Protein AF-A0A3D5I217-F1 (afdb_monomer_lite)

Foldseek 3Di:
DQEAEDLDLVCCVDDDCNNPVVVVPHPPYYYDPNNVVVCVVVCCCPVPNDDD

pLDDT: mean 96.18, std 3.16, range [84.5, 98.5]

Sequence (52 aa):
AEVYVNDAFGAAHRAHASTEGVTKYLSPSVAGYLMEKELQYLQGAVDDPKRP

Radius of gyration: 13.67 Å; chains: 1; bounding box: 28×19×41 Å

Secondary structure (DSSP, 8-state):
---EEE--HHHHTS--TTTTGGGGT-SSEEE-HHHHHHHHHHHHHHHS----

Structure (mmCIF, N/CA/C/O backbone):
data_AF-A0A3D5I217-F1
#
_entry.id   AF-A0A3D5I217-F1
#
loop_
_atom_site.group_PDB
_atom_site.id
_atom_site.type_symbol
_atom_site.label_atom_id
_atom_site.label_alt_id
_atom_site.label_comp_id
_atom_site.label_asym_id
_atom_site.label_entity_id
_atom_site.label_seq_id
_atom_site.pdbx_PDB_ins_code
_atom_site.Cartn_x
_atom_site.Cartn_y
_atom_site.Cartn_z
_atom_site.occupancy
_atom_site.B_iso_or_equiv
_atom_site.auth_seq_id
_atom_site.auth_comp_id
_atom_site.auth_asym_id
_atom_site.auth_atom_id
_atom_site.pdbx_PDB_model_num
ATOM 1 N N . ALA A 1 1 ? -8.566 4.208 14.424 1.00 84.50 1 ALA A N 1
ATOM 2 C CA . ALA A 1 1 ? -8.521 5.050 13.213 1.00 84.50 1 ALA A CA 1
ATOM 3 C C . ALA A 1 1 ? -9.853 4.909 12.496 1.00 84.50 1 ALA A C 1
ATOM 5 O O . ALA A 1 1 ? -10.465 3.859 12.627 1.00 84.50 1 ALA A O 1
ATOM 6 N N . GLU A 1 2 ? -10.305 5.947 11.801 1.00 93.69 2 GLU A N 1
ATOM 7 C CA . GLU A 1 2 ? -11.577 5.937 11.054 1.00 93.69 2 GLU A CA 1
ATOM 8 C C . GLU A 1 2 ? -11.378 5.488 9.600 1.00 93.69 2 GLU A C 1
ATOM 10 O O . GLU A 1 2 ? -12.295 4.972 8.976 1.00 93.69 2 GLU A O 1
ATOM 15 N N . VAL A 1 3 ? -10.157 5.644 9.081 1.00 97.06 3 VAL A N 1
ATOM 16 C CA . VAL A 1 3 ? -9.746 5.268 7.726 1.00 97.06 3 VAL A CA 1
ATOM 17 C C . VAL A 1 3 ? -8.404 4.552 7.804 1.00 97.06 3 VAL A C 1
ATOM 19 O O . VAL A 1 3 ? -7.550 4.904 8.625 1.00 97.06 3 VAL A O 1
ATOM 22 N N . TYR A 1 4 ? -8.207 3.566 6.937 1.00 98.25 4 TYR A N 1
ATOM 23 C CA . TYR A 1 4 ? -6.909 2.955 6.692 1.00 98.25 4 TYR A CA 1
ATOM 24 C C . TYR A 1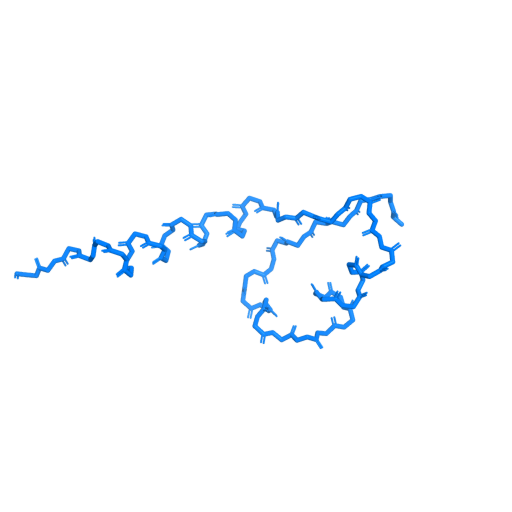 4 ? -6.381 3.353 5.311 1.00 98.25 4 TYR A C 1
ATOM 26 O O . TYR A 1 4 ? -7.098 3.258 4.317 1.00 98.25 4 TYR A O 1
ATOM 34 N N . VAL A 1 5 ? -5.115 3.771 5.255 1.00 98.31 5 VAL A N 1
ATOM 35 C CA . VAL A 1 5 ? -4.405 4.089 4.011 1.00 98.31 5 VAL A CA 1
ATOM 36 C C . VAL A 1 5 ? -3.159 3.214 3.945 1.00 98.31 5 VAL A C 1
ATOM 38 O O . VAL A 1 5 ? -2.263 3.354 4.779 1.00 98.31 5 VAL A O 1
ATOM 41 N N . ASN A 1 6 ? -3.094 2.309 2.969 1.00 98.25 6 ASN A N 1
ATOM 42 C CA . ASN A 1 6 ? -1.876 1.556 2.688 1.00 98.25 6 ASN A CA 1
ATOM 43 C C . ASN A 1 6 ? -1.038 2.319 1.662 1.00 98.25 6 ASN A C 1
ATOM 45 O O . ASN A 1 6 ? -1.428 2.427 0.504 1.00 98.25 6 ASN A O 1
ATOM 49 N N . ASP A 1 7 ? 0.116 2.823 2.085 1.00 98.12 7 ASP A N 1
ATOM 50 C CA . ASP A 1 7 ? 1.067 3.526 1.216 1.00 98.12 7 ASP A CA 1
ATOM 51 C C . ASP A 1 7 ? 2.431 2.809 1.149 1.00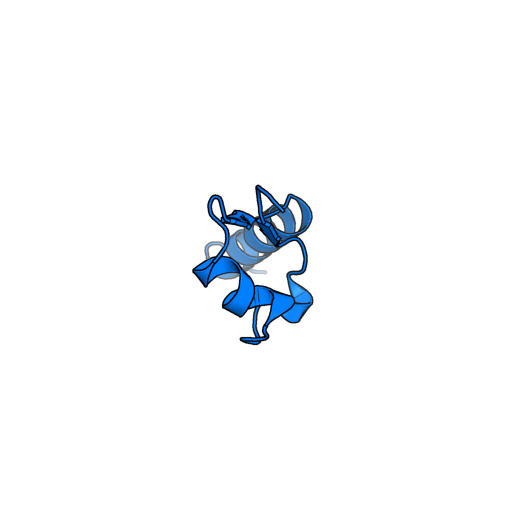 98.12 7 ASP A C 1
ATOM 53 O O . ASP A 1 7 ? 3.473 3.415 0.915 1.00 98.12 7 ASP A O 1
ATOM 57 N N . ALA A 1 8 ? 2.440 1.495 1.409 1.00 98.00 8 ALA A N 1
ATOM 58 C CA . ALA A 1 8 ? 3.646 0.687 1.596 1.00 98.00 8 ALA A CA 1
ATOM 59 C C . ALA A 1 8 ? 3.763 -0.443 0.555 1.00 98.00 8 ALA A C 1
ATOM 61 O O . ALA A 1 8 ? 3.703 -1.628 0.895 1.00 98.00 8 ALA A O 1
ATOM 62 N N . PHE A 1 9 ? 3.986 -0.088 -0.717 1.00 97.81 9 PHE A N 1
ATOM 63 C CA . PHE A 1 9 ? 4.080 -1.048 -1.832 1.00 97.81 9 PHE A CA 1
ATOM 64 C C . PHE A 1 9 ? 5.074 -2.196 -1.570 1.00 97.81 9 PHE A C 1
ATOM 66 O O . PHE A 1 9 ? 4.737 -3.370 -1.724 1.00 97.81 9 PHE A O 1
ATOM 73 N N . GLY A 1 10 ? 6.272 -1.883 -1.063 1.00 97.00 10 GLY A N 1
ATOM 74 C CA . GLY A 1 10 ? 7.304 -2.885 -0.772 1.00 97.00 10 GLY A CA 1
ATOM 75 C C . GLY A 1 10 ? 6.891 -3.954 0.250 1.00 97.00 10 GLY A C 1
ATOM 76 O O . GLY A 1 10 ? 7.459 -5.042 0.252 1.00 97.00 10 GLY A O 1
ATOM 77 N N . ALA A 1 11 ? 5.883 -3.690 1.087 1.00 97.44 11 ALA A N 1
ATOM 78 C CA . ALA A 1 11 ? 5.331 -4.649 2.045 1.00 97.44 11 ALA A CA 1
ATOM 79 C C . ALA A 1 11 ? 3.987 -5.257 1.595 1.00 97.44 11 ALA A C 1
ATOM 81 O O . ALA A 1 11 ? 3.517 -6.205 2.223 1.00 97.44 11 ALA A O 1
ATOM 82 N N . ALA A 1 12 ? 3.385 -4.757 0.508 1.00 97.00 12 ALA A N 1
ATOM 83 C CA . ALA A 1 12 ? 2.047 -5.145 0.053 1.00 97.00 12 ALA A CA 1
ATOM 84 C C . ALA A 1 12 ? 1.939 -6.630 -0.338 1.00 97.00 12 ALA A C 1
ATOM 86 O O . ALA A 1 12 ? 0.868 -7.221 -0.249 1.00 97.00 12 ALA A O 1
ATOM 87 N N . HIS A 1 13 ? 3.059 -7.260 -0.699 1.00 96.88 13 HIS A N 1
ATOM 88 C CA . HIS A 1 13 ? 3.127 -8.680 -1.048 1.00 96.88 13 HIS A CA 1
ATOM 89 C C . HIS A 1 13 ? 3.025 -9.638 0.158 1.00 96.88 13 HIS A C 1
ATOM 91 O O . HIS A 1 13 ? 3.051 -10.853 -0.032 1.00 96.88 13 HIS A O 1
ATOM 97 N N . ARG A 1 14 ? 2.951 -9.130 1.400 1.00 97.62 14 ARG A N 1
ATOM 98 C CA . ARG A 1 14 ? 2.851 -9.949 2.621 1.00 97.62 14 ARG A CA 1
ATOM 99 C C . ARG A 1 14 ? 1.578 -9.632 3.394 1.00 97.62 14 ARG A C 1
ATOM 101 O O . ARG A 1 14 ? 1.301 -8.475 3.709 1.00 97.62 14 ARG A O 1
ATOM 108 N N . ALA A 1 15 ? 0.857 -10.681 3.782 1.00 97.94 15 ALA A N 1
ATOM 109 C CA . ALA A 1 15 ? -0.338 -10.583 4.615 1.00 97.94 15 ALA A CA 1
ATOM 110 C C . ALA A 1 15 ? 0.040 -10.440 6.099 1.00 97.94 15 ALA A C 1
ATOM 112 O O . ALA A 1 15 ? 0.077 -11.414 6.849 1.00 97.94 15 ALA A O 1
ATOM 113 N N . HIS A 1 16 ? 0.370 -9.220 6.522 1.00 98.44 16 HIS A N 1
ATOM 114 C CA . HIS A 1 16 ? 0.640 -8.888 7.920 1.00 98.44 16 HIS A CA 1
ATOM 115 C C . HIS A 1 16 ? -0.542 -8.138 8.538 1.00 98.44 16 HIS A C 1
ATOM 117 O O . HIS A 1 16 ? -1.376 -7.558 7.839 1.00 98.44 16 HIS A O 1
ATOM 123 N N . ALA A 1 17 ? -0.578 -8.086 9.873 1.00 98.19 17 ALA A N 1
ATOM 124 C CA . ALA A 1 17 ? -1.611 -7.365 10.613 1.00 98.19 17 ALA A CA 1
ATOM 125 C C . ALA A 1 17 ? -1.749 -5.894 10.168 1.00 98.19 17 ALA A C 1
ATOM 127 O O . ALA A 1 17 ? -2.863 -5.398 10.059 1.00 98.19 17 ALA A O 1
ATOM 128 N N . SER A 1 18 ? -0.642 -5.211 9.864 1.00 97.75 18 SER A N 1
ATOM 129 C CA . SER A 1 18 ? -0.626 -3.788 9.488 1.00 97.75 18 SER A CA 1
ATOM 130 C C . SER A 1 18 ? -0.839 -3.496 7.996 1.00 97.75 18 SER A C 1
ATOM 132 O O . SER A 1 18 ? -1.041 -2.336 7.640 1.00 97.75 18 SER A O 1
ATOM 134 N N . THR A 1 19 ? -0.777 -4.505 7.122 1.00 97.62 19 THR A N 1
ATOM 135 C CA . THR A 1 19 ? -0.888 -4.341 5.657 1.00 97.62 19 THR A CA 1
ATOM 136 C C . THR A 1 19 ? -2.183 -4.916 5.092 1.00 97.62 19 THR A C 1
ATOM 138 O O . THR A 1 19 ? -2.764 -4.339 4.179 1.00 97.62 19 THR A O 1
ATOM 141 N N . GLU A 1 20 ? -2.640 -6.041 5.643 1.00 98.00 20 GLU A N 1
ATOM 142 C CA . GLU A 1 20 ? -3.835 -6.766 5.202 1.00 98.00 20 GLU A CA 1
ATOM 143 C C . GLU A 1 20 ? -4.835 -6.908 6.349 1.00 98.00 20 GLU A C 1
ATOM 145 O O . GLU A 1 20 ? -6.001 -6.551 6.196 1.00 98.00 20 GLU A O 1
ATOM 150 N N . GLY A 1 21 ? -4.381 -7.353 7.526 1.00 98.12 21 GLY A N 1
ATOM 151 C CA . GLY A 1 21 ? -5.279 -7.724 8.623 1.00 98.12 21 GLY A CA 1
ATOM 152 C C . GLY A 1 21 ? -6.141 -6.565 9.123 1.00 98.12 21 GLY A C 1
ATOM 153 O O . GLY A 1 21 ? -7.330 -6.738 9.373 1.00 98.12 21 GLY A O 1
ATOM 154 N N . VAL A 1 22 ? -5.568 -5.365 9.205 1.00 97.75 22 VAL A N 1
ATOM 155 C CA . VAL A 1 22 ? -6.259 -4.135 9.614 1.00 97.75 22 VAL A CA 1
ATOM 156 C C . VAL A 1 22 ? -7.426 -3.766 8.688 1.00 97.75 22 VAL A C 1
ATOM 158 O O . VAL A 1 22 ? -8.424 -3.222 9.161 1.00 97.75 22 VAL A O 1
ATOM 161 N N . THR A 1 23 ? -7.362 -4.132 7.401 1.00 97.44 23 THR A N 1
ATOM 162 C CA . THR A 1 23 ? -8.411 -3.813 6.412 1.00 97.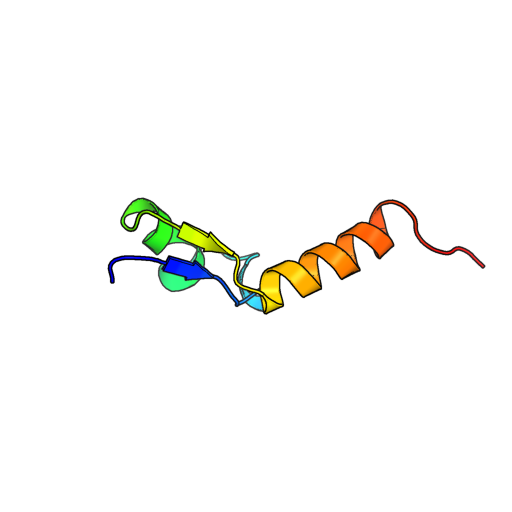44 23 THR A CA 1
ATOM 163 C C . THR A 1 23 ? -9.722 -4.557 6.669 1.00 97.44 23 THR A C 1
ATOM 165 O O . THR A 1 23 ? -10.785 -4.105 6.258 1.00 97.44 23 THR A O 1
ATOM 168 N N . LYS A 1 24 ? -9.670 -5.667 7.418 1.00 97.81 24 LYS A N 1
ATOM 169 C CA . LYS A 1 24 ? -10.850 -6.445 7.833 1.00 97.81 24 LYS A CA 1
ATOM 170 C C . LYS A 1 24 ? -11.686 -5.745 8.905 1.00 97.81 24 LYS A C 1
ATOM 172 O O . LYS A 1 24 ? -12.832 -6.126 9.120 1.00 97.81 24 LYS A O 1
ATOM 177 N N . TYR A 1 25 ? -11.111 -4.758 9.592 1.00 97.81 25 TYR A N 1
ATOM 178 C CA . TYR A 1 25 ? -11.735 -4.085 10.735 1.00 97.81 25 TYR A CA 1
ATOM 179 C C . TYR A 1 25 ? -11.951 -2.589 10.510 1.00 97.81 25 TYR A C 1
ATOM 181 O O . TYR A 1 25 ? -12.779 -1.993 11.194 1.00 97.81 25 TYR A O 1
ATOM 189 N N . LEU A 1 26 ? -11.218 -1.978 9.574 1.00 97.88 26 LEU A N 1
ATOM 190 C CA . LEU A 1 26 ? -11.341 -0.562 9.243 1.00 97.88 26 LEU A CA 1
ATOM 191 C C . LEU A 1 26 ? -11.927 -0.379 7.845 1.00 97.88 26 LEU A C 1
ATOM 193 O O . LEU A 1 26 ? -11.398 -0.885 6.855 1.00 97.88 26 LEU A O 1
ATOM 197 N N . SER A 1 27 ? -13.003 0.400 7.769 1.00 95.75 27 SER A N 1
ATOM 198 C CA . SER A 1 27 ? -13.603 0.842 6.517 1.00 95.75 27 SER A CA 1
ATOM 199 C C . SER A 1 27 ? -13.868 2.347 6.600 1.00 95.75 27 SER A C 1
ATOM 201 O O . SER A 1 27 ? -14.470 2.778 7.586 1.00 95.75 27 SER A O 1
ATOM 203 N N . PRO A 1 28 ? -13.450 3.141 5.599 1.00 96.62 28 PRO A N 1
ATOM 204 C CA . PRO A 1 28 ? -12.822 2.720 4.346 1.00 96.62 28 PRO A CA 1
ATOM 205 C C . PRO A 1 28 ? -11.340 2.325 4.491 1.00 96.62 28 PRO A C 1
ATOM 207 O O . PRO A 1 28 ? -10.609 2.837 5.339 1.00 96.62 28 PRO A O 1
ATOM 210 N N . SER A 1 29 ? -10.908 1.416 3.616 1.00 98.19 29 SER A N 1
ATOM 211 C CA . SER A 1 29 ? -9.510 1.016 3.424 1.00 98.19 29 SER A CA 1
ATOM 212 C C . SER A 1 29 ? -9.098 1.349 1.992 1.00 98.19 29 SER A C 1
ATOM 214 O O . SER A 1 29 ? -9.732 0.872 1.053 1.00 98.19 29 SER A O 1
ATOM 216 N N . VAL A 1 30 ? -8.070 2.180 1.817 1.00 98.12 30 VAL A N 1
ATOM 217 C CA . VAL A 1 30 ? -7.665 2.717 0.506 1.00 98.12 30 VAL A CA 1
ATOM 218 C C . VAL A 1 30 ? -6.161 2.589 0.264 1.00 98.12 30 VAL A C 1
ATOM 220 O O . VAL A 1 30 ? -5.374 2.420 1.197 1.00 98.12 30 VAL A O 1
ATOM 223 N N . ALA A 1 31 ? -5.762 2.682 -1.004 1.00 98.19 31 ALA A N 1
ATOM 224 C CA . ALA A 1 31 ? -4.373 2.861 -1.411 1.00 98.19 31 ALA A CA 1
ATOM 225 C C . ALA A 1 31 ? -3.951 4.332 -1.260 1.00 98.19 31 ALA A C 1
ATOM 227 O O . ALA A 1 31 ? -4.736 5.233 -1.554 1.00 98.19 31 ALA A O 1
ATOM 228 N N . GLY A 1 32 ? -2.723 4.571 -0.800 1.00 98.50 32 GLY A N 1
ATOM 229 C CA . GLY A 1 32 ? -2.092 5.891 -0.802 1.00 98.50 32 GLY A CA 1
ATOM 230 C C . GLY A 1 32 ? -1.438 6.236 -2.146 1.00 98.50 32 GLY A C 1
ATOM 231 O O . GLY A 1 32 ? -1.383 5.414 -3.064 1.00 98.50 32 GLY A O 1
ATOM 232 N N . TYR A 1 33 ? -0.925 7.464 -2.262 1.00 98.38 33 TYR A N 1
ATOM 233 C CA . TYR A 1 33 ? -0.369 7.985 -3.517 1.00 98.38 33 TYR A CA 1
ATOM 234 C C . TYR A 1 33 ? 0.975 7.361 -3.921 1.00 98.38 33 TYR A C 1
ATOM 236 O O . TYR A 1 33 ? 1.269 7.276 -5.113 1.00 98.38 33 TYR A O 1
ATOM 244 N N . LEU A 1 34 ? 1.806 6.910 -2.975 1.00 98.12 34 LEU A N 1
ATOM 245 C CA . LEU A 1 34 ? 3.012 6.150 -3.314 1.00 98.12 34 LEU A CA 1
ATOM 246 C C . LEU A 1 34 ? 2.635 4.771 -3.851 1.00 98.12 34 LEU A C 1
ATOM 248 O O . LEU A 1 34 ? 3.235 4.324 -4.827 1.00 98.12 34 LEU A O 1
ATOM 252 N N . MET A 1 35 ? 1.619 4.123 -3.269 1.00 98.06 35 MET A N 1
ATOM 253 C CA . MET A 1 35 ? 1.105 2.866 -3.818 1.00 98.06 35 MET A CA 1
ATOM 254 C C . MET A 1 35 ? 0.533 3.069 -5.230 1.00 98.06 35 MET A C 1
ATOM 256 O O . MET A 1 35 ? 0.867 2.301 -6.128 1.00 98.06 35 MET A O 1
ATOM 260 N N . GLU A 1 36 ? -0.273 4.112 -5.451 1.00 98.19 36 GLU A N 1
ATOM 261 C CA . GLU A 1 36 ? -0.806 4.445 -6.779 1.00 98.19 36 GLU A CA 1
ATOM 262 C C . GLU A 1 36 ? 0.314 4.634 -7.811 1.00 98.19 36 GLU A C 1
ATOM 264 O O . GLU A 1 36 ? 0.270 4.044 -8.890 1.00 98.19 36 GLU A O 1
ATOM 269 N N . LYS A 1 37 ? 1.345 5.414 -7.468 1.00 97.81 37 LYS A N 1
ATOM 270 C CA . LYS A 1 37 ? 2.483 5.676 -8.355 1.00 97.81 37 LYS A CA 1
ATOM 271 C C . LYS A 1 37 ? 3.232 4.396 -8.738 1.00 97.81 37 LYS A C 1
ATOM 273 O O . LYS A 1 37 ? 3.599 4.235 -9.901 1.00 97.81 37 LYS A O 1
ATOM 278 N N . GLU A 1 38 ? 3.457 3.496 -7.781 1.00 97.75 38 GLU A N 1
ATOM 279 C CA . GLU A 1 38 ? 4.105 2.203 -8.038 1.00 97.75 38 GLU A CA 1
ATOM 280 C C . GLU A 1 38 ? 3.253 1.315 -8.951 1.00 97.75 38 GLU A C 1
ATOM 282 O O . GLU A 1 38 ? 3.764 0.743 -9.914 1.00 97.75 38 GLU A O 1
ATOM 287 N N . LEU A 1 39 ? 1.939 1.254 -8.711 1.00 96.38 39 LEU A N 1
ATOM 288 C CA . LEU A 1 39 ? 1.020 0.502 -9.566 1.00 96.38 39 LEU A CA 1
ATOM 289 C C . LEU A 1 39 ? 1.003 1.050 -10.996 1.00 96.38 39 LEU A C 1
ATOM 291 O O . LEU A 1 39 ? 1.109 0.270 -11.934 1.00 96.38 39 LEU A O 1
ATOM 295 N N . GLN A 1 40 ? 0.932 2.370 -11.179 1.00 95.81 40 GLN A N 1
ATOM 296 C CA . GLN A 1 40 ? 0.961 2.994 -12.507 1.00 95.81 40 GLN A CA 1
ATOM 297 C C . GLN A 1 40 ? 2.260 2.683 -13.262 1.00 95.81 40 GLN A C 1
ATOM 299 O O . GLN A 1 40 ? 2.226 2.361 -14.451 1.00 95.81 40 GLN A O 1
ATOM 304 N N . TYR A 1 41 ? 3.404 2.752 -12.576 1.00 94.62 41 TYR A N 1
ATOM 305 C CA . TYR A 1 41 ? 4.701 2.435 -13.170 1.00 94.62 41 TYR A CA 1
ATOM 306 C C . TYR A 1 41 ? 4.790 0.964 -13.595 1.00 94.62 41 TYR A C 1
ATOM 308 O O . TYR A 1 41 ? 5.168 0.668 -14.732 1.00 94.62 41 TYR A O 1
ATOM 316 N N . LEU A 1 42 ? 4.406 0.043 -12.707 1.00 95.38 42 LEU A N 1
ATOM 317 C CA . LEU A 1 42 ? 4.440 -1.391 -12.987 1.00 95.38 42 LEU A CA 1
ATOM 318 C C . LEU A 1 42 ? 3.450 -1.793 -14.074 1.00 95.38 42 LEU A C 1
ATOM 320 O O . LEU A 1 42 ? 3.812 -2.576 -14.947 1.00 95.38 42 LEU A O 1
ATOM 324 N N . GLN A 1 43 ? 2.238 -1.237 -14.059 1.00 94.81 43 GLN A N 1
ATOM 325 C CA . GLN A 1 43 ? 1.227 -1.528 -15.069 1.00 94.81 43 GLN A CA 1
ATOM 326 C C . GLN A 1 43 ? 1.740 -1.167 -16.464 1.00 94.81 43 GLN A C 1
ATOM 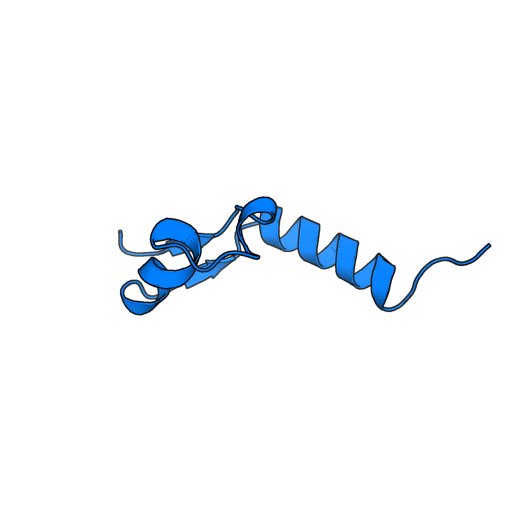328 O O . GLN A 1 43 ? 1.687 -1.997 -17.364 1.00 94.81 43 GLN A O 1
ATOM 333 N N . GLY A 1 44 ? 2.320 0.027 -16.635 1.00 92.25 44 GLY A N 1
ATOM 334 C CA . GLY A 1 44 ? 2.899 0.433 -17.918 1.00 92.25 44 GLY A CA 1
ATOM 335 C C . GLY A 1 44 ? 4.045 -0.477 -18.368 1.00 92.25 44 GLY A C 1
ATOM 336 O O . GLY A 1 44 ? 4.137 -0.824 -19.541 1.00 92.25 44 GLY A O 1
ATOM 337 N N . ALA A 1 45 ? 4.895 -0.915 -17.437 1.00 93.81 45 ALA A N 1
ATOM 338 C CA . ALA A 1 45 ? 6.000 -1.821 -17.743 1.00 93.81 45 ALA A CA 1
ATOM 339 C C . ALA A 1 45 ? 5.553 -3.254 -18.094 1.00 93.81 45 ALA A C 1
ATOM 341 O O . ALA A 1 45 ? 6.293 -3.961 -18.776 1.00 93.81 45 ALA A O 1
ATOM 342 N N . VAL A 1 46 ? 4.385 -3.699 -17.620 1.00 94.69 46 VAL A N 1
ATOM 343 C CA . VAL A 1 46 ? 3.866 -5.059 -17.846 1.00 94.69 46 VAL A CA 1
ATOM 344 C C . VAL A 1 46 ? 2.930 -5.118 -19.054 1.00 94.69 46 VAL A C 1
ATOM 346 O O . VAL A 1 46 ? 3.082 -6.014 -19.885 1.00 94.69 46 VAL A O 1
ATOM 349 N N . ASP A 1 47 ? 1.996 -4.176 -19.168 1.0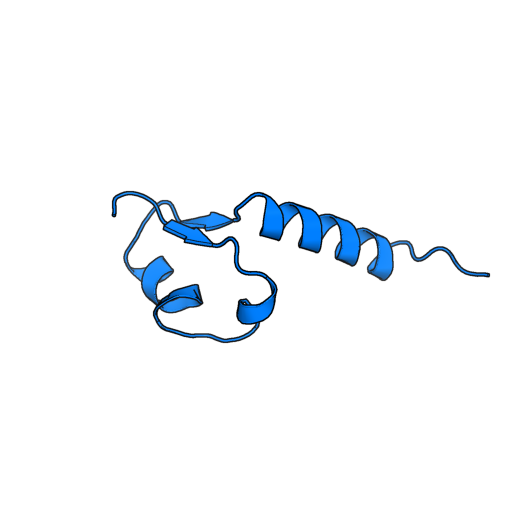0 95.12 47 ASP A N 1
ATOM 350 C CA . ASP A 1 47 ? 0.949 -4.195 -20.193 1.00 95.12 47 ASP A CA 1
ATOM 351 C C . ASP A 1 47 ? 1.453 -3.723 -21.561 1.00 95.12 47 ASP A C 1
ATOM 353 O O . ASP A 1 47 ? 1.123 -4.331 -22.579 1.00 95.12 47 ASP A O 1
ATOM 357 N N . ASP A 1 48 ? 2.260 -2.656 -21.589 1.00 93.19 48 ASP A N 1
ATOM 358 C CA . ASP A 1 48 ? 2.809 -2.064 -22.816 1.00 93.19 48 ASP A CA 1
ATOM 359 C C . ASP A 1 48 ? 4.307 -1.731 -22.660 1.00 93.19 48 ASP A C 1
ATOM 361 O O . ASP A 1 48 ? 4.721 -0.565 -22.654 1.00 93.19 48 ASP A O 1
ATOM 365 N N . PRO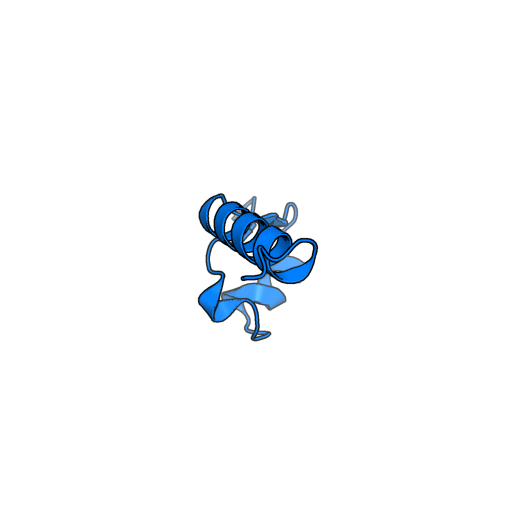 A 1 49 ? 5.168 -2.755 -22.489 1.00 93.38 49 PRO A N 1
ATOM 366 C CA . PRO A 1 49 ? 6.595 -2.536 -22.336 1.00 93.38 49 PRO A CA 1
ATOM 367 C C . PRO A 1 49 ? 7.181 -1.940 -23.614 1.00 93.38 49 PRO A C 1
ATOM 369 O O . PRO A 1 49 ? 7.109 -2.543 -24.688 1.00 93.38 49 PRO A O 1
ATOM 372 N N . LYS A 1 50 ? 7.892 -0.817 -23.486 1.00 91.19 50 LYS A N 1
ATOM 373 C CA . LYS A 1 50 ? 8.733 -0.309 -24.572 1.00 91.19 50 LYS A CA 1
ATOM 374 C C . LYS A 1 50 ? 9.848 -1.315 -24.863 1.00 91.19 50 LYS A C 1
ATOM 376 O O . LYS A 1 50 ? 10.778 -1.473 -24.072 1.00 91.19 50 LYS A O 1
ATOM 381 N N . ARG A 1 51 ? 9.749 -1.989 -26.006 1.00 87.62 51 ARG A N 1
ATOM 382 C CA . ARG A 1 51 ? 10.756 -2.945 -26.480 1.00 87.62 51 ARG A CA 1
ATOM 383 C C . ARG A 1 51 ? 11.847 -2.219 -27.279 1.00 87.62 51 ARG A C 1
ATOM 385 O O . ARG A 1 51 ? 11.538 -1.200 -27.902 1.00 87.62 51 ARG A O 1
ATOM 392 N N . PRO A 1 52 ? 13.103 -2.694 -27.225 1.00 84.81 52 PRO A N 1
ATOM 393 C CA . PRO A 1 52 ? 14.138 -2.266 -28.160 1.00 84.81 52 PRO A CA 1
ATOM 394 C C . PRO A 1 52 ? 13.789 -2.644 -29.604 1.00 84.81 52 PRO A C 1
ATOM 396 O O . PRO A 1 52 ? 13.093 -3.670 -29.798 1.00 84.81 52 PRO A O 1
#